Protein AF-A0A7U7QND1-F1 (afdb_monomer_lite)

pLDDT: mean 80.08, std 16.4, range [42.28, 98.0]

Sequence (85 aa):
MANENNTRTGLLQRMRYGIVRRTFSGEYRIRFYEALRFLLANQVPLKLALEQIRDAYTNFGQRWHPFAELAQDCMDALSDNSEAH

Structure (mmCIF, N/CA/C/O backbone):
data_AF-A0A7U7QND1-F1
#
_entry.id   AF-A0A7U7QND1-F1
#
loop_
_atom_site.group_PDB
_atom_site.id
_atom_site.type_symbol
_atom_site.label_atom_id
_atom_site.label_alt_id
_atom_site.label_comp_id
_atom_site.label_asym_id
_atom_site.label_entity_id
_atom_site.label_seq_id
_atom_site.pdbx_PDB_ins_code
_atom_site.Cartn_x
_atom_site.Cartn_y
_atom_site.Cartn_z
_atom_site.occupancy
_atom_site.B_iso_or_equiv
_atom_site.auth_seq_id
_atom_site.auth_comp_id
_atom_site.auth_asym_id
_atom_site.auth_atom_id
_atom_site.pdbx_PDB_model_num
ATOM 1 N N . MET A 1 1 ? -6.065 23.198 -26.275 1.00 46.16 1 MET A N 1
ATOM 2 C CA . MET A 1 1 ? -4.793 22.456 -26.104 1.00 46.16 1 MET A CA 1
ATOM 3 C C . MET A 1 1 ? -4.820 21.581 -24.836 1.00 46.16 1 MET A C 1
ATOM 5 O O . MET A 1 1 ? -3.908 21.650 -24.029 1.00 46.16 1 MET A O 1
ATOM 9 N N . ALA A 1 2 ? -5.865 20.763 -24.629 1.00 49.69 2 ALA A N 1
ATOM 10 C CA . ALA A 1 2 ? -6.042 19.960 -23.401 1.00 49.69 2 ALA A CA 1
ATOM 11 C C . ALA A 1 2 ? -6.032 18.433 -23.642 1.00 49.69 2 ALA A C 1
ATOM 13 O O . ALA A 1 2 ? -6.032 17.656 -22.693 1.00 49.69 2 ALA A O 1
ATOM 14 N N . ASN A 1 3 ? -6.008 17.990 -24.905 1.00 52.34 3 ASN A N 1
ATOM 15 C CA . ASN A 1 3 ? -6.223 16.583 -25.261 1.00 52.34 3 ASN A CA 1
ATOM 16 C C . ASN A 1 3 ? -4.922 15.752 -25.310 1.00 52.34 3 ASN A C 1
ATOM 18 O O . ASN A 1 3 ? -4.926 14.564 -24.996 1.00 52.34 3 ASN A O 1
ATOM 22 N N . GLU A 1 4 ? -3.786 16.377 -25.634 1.00 49.78 4 GLU A N 1
ATOM 23 C CA . GLU A 1 4 ? -2.486 15.688 -25.727 1.00 49.78 4 GLU A CA 1
ATOM 24 C C . GLU A 1 4 ? -1.894 15.347 -24.353 1.00 49.78 4 GLU A C 1
ATOM 26 O O . GLU A 1 4 ? -1.218 14.332 -24.197 1.00 49.78 4 GLU A O 1
ATOM 31 N N . ASN A 1 5 ? -2.196 16.153 -23.329 1.00 49.69 5 ASN A N 1
ATOM 32 C CA . ASN A 1 5 ? -1.733 15.893 -21.966 1.00 49.69 5 ASN A CA 1
ATOM 33 C C . ASN A 1 5 ? -2.468 14.692 -21.356 1.00 49.69 5 ASN A C 1
ATOM 35 O O . ASN A 1 5 ? -1.824 13.819 -20.791 1.00 49.69 5 ASN A O 1
ATOM 39 N N . ASN A 1 6 ? -3.789 14.586 -21.548 1.00 51.06 6 ASN A N 1
ATOM 40 C CA . ASN A 1 6 ? -4.596 13.481 -21.015 1.00 51.06 6 ASN A CA 1
ATOM 41 C C . ASN A 1 6 ? -4.229 12.121 -21.647 1.00 51.06 6 ASN A C 1
ATOM 43 O O . ASN A 1 6 ? -4.100 11.103 -20.967 1.00 51.06 6 ASN A O 1
ATOM 47 N N . THR A 1 7 ? -3.984 12.110 -22.960 1.00 54.19 7 THR A N 1
ATOM 48 C CA . THR A 1 7 ? -3.569 10.906 -23.698 1.00 54.19 7 THR A CA 1
ATOM 49 C C . THR A 1 7 ? -2.151 10.458 -23.339 1.00 54.19 7 THR A C 1
ATOM 51 O O . THR A 1 7 ? -1.919 9.255 -23.193 1.00 54.19 7 THR A O 1
ATOM 54 N N . ARG A 1 8 ? -1.215 11.391 -23.101 1.00 49.53 8 ARG A N 1
ATOM 55 C CA . ARG A 1 8 ? 0.117 11.072 -22.554 1.00 49.53 8 ARG A CA 1
ATOM 56 C C . ARG A 1 8 ? 0.043 10.475 -21.151 1.00 49.53 8 ARG A C 1
ATOM 58 O O . ARG A 1 8 ? 0.701 9.465 -20.910 1.00 49.53 8 ARG A O 1
ATOM 65 N N . THR A 1 9 ? -0.765 11.039 -20.253 1.00 57.19 9 THR A N 1
ATOM 66 C CA . THR A 1 9 ? -0.918 10.520 -18.884 1.00 57.19 9 THR A CA 1
ATOM 67 C C . THR A 1 9 ? -1.493 9.103 -18.888 1.00 57.19 9 THR A C 1
ATOM 69 O O . THR A 1 9 ? -0.939 8.218 -18.238 1.00 57.19 9 THR A O 1
ATOM 72 N N . GLY A 1 10 ? -2.513 8.838 -19.712 1.00 62.22 10 GLY A N 1
ATOM 73 C CA . GLY A 1 10 ? -3.101 7.501 -19.851 1.00 62.22 10 GLY A CA 1
ATOM 74 C C . GLY A 1 10 ? -2.144 6.452 -20.437 1.00 62.22 10 GLY A C 1
ATOM 75 O O . GLY A 1 10 ? -2.140 5.301 -19.996 1.00 62.22 10 GLY A O 1
ATOM 76 N N . LEU A 1 11 ? -1.291 6.826 -21.400 1.00 62.22 11 LEU A N 1
ATOM 77 C CA . LEU A 1 11 ? -0.303 5.908 -21.982 1.00 62.22 11 LEU A CA 1
ATOM 78 C C . LEU A 1 11 ? 0.846 5.606 -21.006 1.00 62.22 11 LEU A C 1
ATOM 80 O O . LEU A 1 11 ? 1.263 4.455 -20.871 1.00 62.22 11 LEU A O 1
ATOM 84 N N . LEU A 1 12 ? 1.328 6.629 -20.293 1.00 63.56 12 LEU A N 1
ATOM 85 C CA . LEU A 1 12 ? 2.368 6.494 -19.271 1.00 63.56 12 LEU A CA 1
ATOM 86 C C . LEU A 1 12 ? 1.885 5.664 -18.081 1.00 63.56 12 LEU A C 1
ATOM 88 O O . LEU A 1 12 ? 2.632 4.825 -17.588 1.00 63.56 12 LEU A O 1
ATOM 92 N N . GLN A 1 13 ? 0.629 5.822 -17.667 1.00 62.47 13 GLN A N 1
ATOM 93 C CA . GLN A 1 13 ? 0.031 5.032 -16.593 1.00 62.47 13 GLN A CA 1
ATOM 94 C C . GLN A 1 13 ? -0.131 3.559 -16.986 1.00 62.47 13 GLN A C 1
ATOM 96 O O . GLN A 1 13 ? 0.176 2.676 -16.190 1.00 62.47 13 GLN A O 1
ATOM 101 N N . ARG A 1 14 ? -0.505 3.266 -18.239 1.00 63.34 14 ARG A N 1
ATOM 102 C CA . ARG A 1 14 ? -0.536 1.889 -18.772 1.00 63.34 14 ARG A CA 1
ATOM 103 C C . ARG A 1 14 ? 0.855 1.262 -18.854 1.00 63.34 14 ARG A C 1
ATOM 105 O O . ARG A 1 14 ? 1.016 0.092 -18.513 1.00 63.34 14 ARG A O 1
ATOM 112 N N . MET A 1 15 ? 1.860 2.034 -19.266 1.00 64.44 15 MET A N 1
ATOM 113 C CA . MET A 1 15 ? 3.261 1.600 -19.252 1.00 64.44 15 MET A CA 1
ATOM 114 C C . MET A 1 15 ? 3.745 1.344 -17.820 1.00 64.44 15 MET A C 1
ATOM 116 O O . MET A 1 15 ? 4.356 0.307 -17.564 1.00 64.44 15 MET A O 1
ATOM 120 N N . ARG A 1 16 ? 3.399 2.224 -16.870 1.00 67.25 16 ARG A N 1
ATOM 1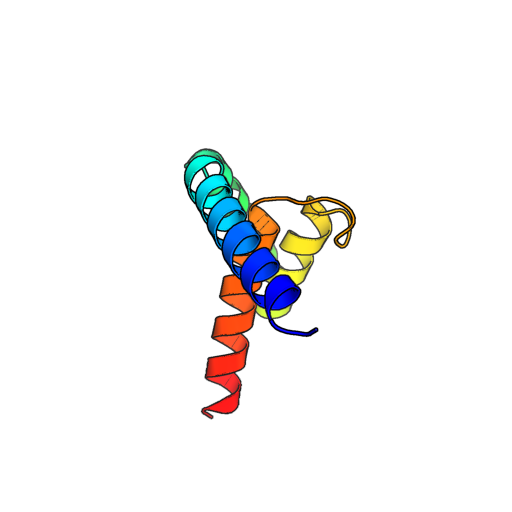21 C CA . ARG A 1 16 ? 3.699 2.065 -15.442 1.00 67.25 16 ARG A CA 1
ATOM 122 C C . ARG A 1 16 ? 3.060 0.794 -14.890 1.00 67.25 16 ARG A C 1
ATOM 124 O O . ARG A 1 16 ? 3.778 -0.032 -14.343 1.00 67.25 16 ARG A O 1
ATOM 131 N N . TYR A 1 17 ? 1.773 0.560 -15.147 1.00 64.62 17 TYR A N 1
ATOM 132 C CA . TYR A 1 17 ? 1.085 -0.684 -14.783 1.00 64.62 17 TYR A CA 1
ATOM 133 C C . TYR A 1 17 ? 1.730 -1.925 -15.407 1.00 64.62 17 TYR A C 1
ATOM 135 O O . TYR A 1 17 ? 1.881 -2.944 -14.738 1.00 64.62 17 TYR A O 1
ATOM 143 N N . GLY A 1 18 ? 2.146 -1.856 -16.675 1.00 62.81 18 GLY A N 1
ATOM 144 C CA . GLY A 1 18 ? 2.858 -2.948 -17.342 1.00 62.81 18 GLY A CA 1
ATOM 145 C C . GLY A 1 18 ? 4.202 -3.273 -16.683 1.00 62.81 18 GLY A C 1
ATOM 146 O O . GLY A 1 18 ? 4.558 -4.446 -16.551 1.00 62.81 18 GLY A O 1
ATOM 147 N N . ILE A 1 19 ? 4.921 -2.247 -16.221 1.00 65.38 19 ILE A N 1
ATOM 148 C CA . ILE A 1 19 ? 6.170 -2.387 -15.466 1.00 65.38 19 ILE A CA 1
ATOM 149 C C . ILE A 1 19 ? 5.885 -2.967 -14.077 1.00 65.38 19 ILE A C 1
ATOM 151 O O . ILE A 1 19 ? 6.500 -3.970 -13.733 1.00 65.38 19 ILE A O 1
ATOM 155 N N . VAL A 1 20 ? 4.905 -2.438 -13.333 1.00 65.56 20 VAL A N 1
ATOM 156 C CA . VAL A 1 20 ? 4.459 -2.967 -12.024 1.00 65.56 20 VAL A CA 1
ATOM 157 C C . VAL A 1 20 ? 4.142 -4.447 -12.110 1.00 65.56 20 VAL A C 1
ATOM 159 O O . VAL A 1 20 ? 4.624 -5.239 -11.310 1.00 65.56 20 VAL A O 1
ATOM 162 N N . ARG A 1 21 ? 3.357 -4.852 -13.111 1.00 66.19 21 ARG A N 1
ATOM 163 C CA . ARG A 1 21 ? 2.929 -6.245 -13.262 1.00 66.19 21 ARG A CA 1
ATOM 164 C C . ARG A 1 21 ? 4.101 -7.199 -13.497 1.00 66.19 21 ARG A C 1
ATOM 166 O O . ARG A 1 21 ? 3.988 -8.376 -13.167 1.00 66.19 21 ARG A O 1
ATOM 173 N N . ARG A 1 22 ? 5.208 -6.698 -14.056 1.00 63.44 22 ARG A N 1
ATOM 174 C CA . ARG A 1 22 ? 6.452 -7.452 -14.261 1.00 63.44 22 ARG A CA 1
ATOM 175 C C . ARG A 1 22 ? 7.417 -7.360 -13.077 1.00 63.44 22 ARG A C 1
ATOM 177 O O . ARG A 1 22 ? 8.123 -8.330 -12.828 1.00 63.44 22 ARG A O 1
ATOM 184 N N . THR A 1 23 ? 7.455 -6.242 -12.350 1.00 62.84 23 THR A N 1
ATOM 185 C CA . THR A 1 23 ? 8.385 -6.023 -11.227 1.00 62.84 23 THR A CA 1
ATOM 186 C C . THR A 1 23 ? 7.827 -6.459 -9.874 1.00 62.84 23 THR A C 1
ATOM 188 O O . THR A 1 23 ? 8.608 -6.744 -8.970 1.00 62.84 23 THR A O 1
ATOM 191 N N . PHE A 1 24 ? 6.506 -6.598 -9.727 1.00 67.81 24 PHE A N 1
ATOM 192 C CA . PHE A 1 24 ? 5.851 -7.143 -8.533 1.00 67.81 24 PHE A CA 1
ATOM 193 C C . PHE A 1 24 ? 5.945 -8.676 -8.491 1.00 67.81 24 PHE A C 1
ATOM 195 O O . PHE A 1 24 ? 4.940 -9.401 -8.564 1.00 67.81 24 PHE A O 1
ATOM 202 N N . SER A 1 25 ? 7.188 -9.158 -8.429 1.00 76.50 25 SER A N 1
ATOM 203 C CA . SER A 1 25 ? 7.537 -10.571 -8.310 1.00 76.50 25 SER A CA 1
ATOM 204 C C . SER A 1 25 ? 6.909 -11.199 -7.057 1.00 76.50 25 SER A C 1
ATOM 206 O O . SER A 1 25 ? 6.440 -10.504 -6.151 1.00 76.50 25 SER A O 1
ATOM 208 N N . GLY A 1 26 ? 6.906 -12.534 -6.988 1.00 79.31 26 GLY A N 1
ATOM 209 C CA . GLY A 1 26 ? 6.412 -13.253 -5.808 1.00 79.31 26 GLY A CA 1
ATOM 210 C C . GLY A 1 26 ? 7.101 -12.817 -4.509 1.00 79.31 26 GLY A C 1
ATOM 211 O O . GLY A 1 26 ? 6.442 -12.678 -3.486 1.00 79.31 26 GLY A O 1
ATOM 212 N N . GLU A 1 27 ? 8.394 -12.504 -4.565 1.00 84.44 27 GLU A N 1
ATOM 213 C CA . GLU A 1 27 ? 9.163 -12.044 -3.407 1.00 84.44 27 GLU A CA 1
ATOM 214 C C . GLU A 1 27 ? 8.689 -10.677 -2.890 1.00 84.44 27 GLU A C 1
ATOM 216 O O . GLU A 1 27 ? 8.499 -10.497 -1.688 1.00 84.44 27 GLU A O 1
ATOM 221 N N . TYR A 1 28 ? 8.421 -9.724 -3.790 1.00 86.38 28 TYR A N 1
ATOM 222 C CA . TYR A 1 28 ? 7.871 -8.421 -3.408 1.00 86.38 28 TYR A CA 1
ATOM 223 C C . TYR A 1 28 ? 6.489 -8.554 -2.758 1.00 86.38 28 TYR A C 1
ATOM 225 O O . TYR A 1 28 ? 6.213 -7.873 -1.773 1.00 86.38 28 TYR A O 1
ATOM 233 N N . ARG A 1 29 ? 5.645 -9.468 -3.252 1.00 86.06 29 ARG A N 1
ATOM 234 C CA . ARG A 1 29 ? 4.336 -9.758 -2.640 1.00 86.06 29 ARG A CA 1
ATOM 235 C C . ARG A 1 29 ? 4.485 -10.276 -1.217 1.00 86.06 29 ARG A C 1
ATOM 237 O O . ARG A 1 29 ? 3.798 -9.786 -0.330 1.00 86.06 29 ARG A O 1
ATOM 244 N N . ILE A 1 30 ? 5.388 -11.234 -0.999 1.00 91.06 30 ILE A N 1
ATOM 245 C CA . ILE A 1 30 ? 5.649 -11.798 0.333 1.00 91.06 30 ILE A CA 1
ATOM 246 C C . ILE A 1 30 ? 6.043 -10.678 1.299 1.00 91.06 30 ILE A C 1
ATOM 248 O O . ILE A 1 30 ? 5.375 -10.492 2.312 1.00 91.06 30 ILE A O 1
ATOM 252 N N . ARG A 1 31 ? 7.035 -9.859 0.929 1.00 92.12 31 ARG A N 1
ATOM 253 C CA . ARG A 1 31 ? 7.502 -8.736 1.758 1.00 92.12 31 ARG A CA 1
ATOM 254 C C . ARG A 1 31 ? 6.396 -7.716 2.054 1.00 92.12 31 ARG A C 1
ATOM 256 O O . ARG A 1 31 ? 6.318 -7.198 3.165 1.00 92.12 31 ARG A O 1
ATOM 263 N N . PHE A 1 32 ? 5.531 -7.433 1.078 1.00 93.12 32 PHE A N 1
ATOM 264 C CA . PHE A 1 32 ? 4.385 -6.543 1.272 1.00 93.12 32 PHE A CA 1
ATOM 265 C C . PHE A 1 32 ? 3.422 -7.102 2.328 1.00 93.12 32 PHE A C 1
ATOM 267 O O . PHE A 1 32 ? 3.059 -6.401 3.273 1.00 93.12 32 PHE A O 1
ATOM 274 N N . TYR A 1 33 ? 3.034 -8.373 2.200 1.00 94.12 33 TYR A N 1
ATOM 275 C CA . TYR A 1 33 ? 2.102 -9.003 3.135 1.00 94.12 33 TYR A CA 1
ATOM 276 C C . TYR A 1 33 ? 2.707 -9.232 4.521 1.00 94.12 33 TYR A C 1
ATOM 278 O O . TYR A 1 33 ? 1.979 -9.169 5.508 1.00 94.12 33 TYR A O 1
ATOM 286 N N . GLU A 1 34 ? 4.017 -9.443 4.629 1.00 96.06 34 GLU A N 1
ATOM 287 C CA . GLU A 1 34 ? 4.716 -9.494 5.916 1.00 96.06 34 GLU A CA 1
ATOM 288 C C . GLU A 1 34 ? 4.656 -8.149 6.646 1.00 96.06 34 GLU A C 1
ATOM 290 O O . GLU A 1 34 ? 4.281 -8.111 7.820 1.00 96.06 34 GLU A O 1
ATOM 295 N N . ALA A 1 35 ? 4.949 -7.046 5.948 1.00 95.62 35 ALA A N 1
ATOM 296 C CA . ALA A 1 35 ? 4.840 -5.701 6.512 1.00 95.62 35 ALA A CA 1
ATOM 297 C C . ALA A 1 35 ? 3.396 -5.382 6.927 1.00 95.62 35 ALA A C 1
ATOM 299 O O . ALA A 1 35 ? 3.154 -4.892 8.031 1.00 95.62 35 ALA A O 1
ATOM 300 N N . LEU A 1 36 ? 2.424 -5.726 6.076 1.00 97.00 36 LEU A N 1
ATOM 301 C CA . LEU A 1 36 ? 1.009 -5.520 6.371 1.00 97.00 36 LEU A CA 1
ATOM 302 C C . LEU A 1 36 ? 0.558 -6.337 7.583 1.00 97.00 36 LEU A C 1
ATOM 304 O O . LEU A 1 36 ? -0.050 -5.792 8.501 1.00 97.00 36 LEU A O 1
ATOM 308 N N . ARG A 1 37 ? 0.902 -7.628 7.631 1.00 97.62 37 ARG A N 1
ATOM 309 C CA . ARG A 1 37 ? 0.618 -8.499 8.776 1.00 97.62 37 ARG A CA 1
ATOM 310 C C . ARG A 1 37 ? 1.203 -7.922 10.060 1.00 97.62 37 ARG A C 1
ATOM 312 O O . ARG A 1 37 ? 0.521 -7.939 11.079 1.00 97.62 37 ARG A O 1
ATOM 319 N N . PHE A 1 38 ? 2.443 -7.435 10.022 1.00 97.88 38 PHE A N 1
ATOM 320 C CA . PHE A 1 38 ? 3.088 -6.836 11.186 1.00 97.88 38 PHE A CA 1
ATOM 321 C C . PHE A 1 38 ? 2.306 -5.622 11.700 1.00 97.88 38 PHE A C 1
ATOM 323 O O . PHE A 1 38 ? 1.999 -5.556 12.887 1.00 97.88 38 PHE A O 1
ATOM 330 N N . LEU A 1 39 ? 1.928 -4.692 10.821 1.00 98.00 39 LEU A N 1
ATOM 331 C CA . LEU A 1 39 ? 1.182 -3.491 11.211 1.00 98.00 39 LEU A CA 1
ATOM 332 C C . LEU A 1 39 ? -0.206 -3.834 11.769 1.00 98.00 39 LEU A C 1
ATOM 334 O O . LEU A 1 39 ? -0.583 -3.338 12.830 1.00 98.00 39 LEU A O 1
ATOM 338 N N . LEU A 1 40 ? -0.931 -4.746 11.117 1.00 97.81 40 LEU A N 1
ATOM 339 C CA . LEU A 1 40 ? -2.246 -5.190 11.585 1.00 97.81 40 LEU A CA 1
ATOM 340 C C . LEU A 1 40 ? -2.164 -5.932 12.927 1.00 97.81 40 LEU A C 1
ATOM 342 O O . LEU A 1 40 ? -3.006 -5.724 13.798 1.00 97.81 40 LEU A O 1
ATOM 346 N N . ALA A 1 41 ? -1.130 -6.753 13.137 1.00 97.94 41 ALA A N 1
ATOM 347 C CA . ALA A 1 41 ? -0.893 -7.414 14.422 1.00 97.94 41 ALA A CA 1
ATOM 348 C C . ALA A 1 41 ? -0.642 -6.409 15.561 1.00 97.94 41 ALA A C 1
ATOM 350 O O . ALA A 1 41 ? -0.959 -6.697 16.713 1.00 97.94 41 ALA A O 1
ATOM 351 N N . ASN A 1 42 ? -0.137 -5.217 15.232 1.00 97.56 42 ASN A N 1
ATOM 352 C CA . ASN A 1 42 ? 0.045 -4.097 16.155 1.00 97.56 42 ASN A CA 1
ATOM 353 C C . ASN A 1 42 ? -1.172 -3.153 16.215 1.00 97.56 42 ASN A C 1
ATOM 355 O O . ASN A 1 42 ? -1.040 -2.014 16.655 1.00 97.56 42 ASN A O 1
ATOM 359 N N . GLN A 1 43 ? -2.357 -3.612 15.792 1.00 97.56 43 GLN A N 1
ATOM 360 C CA . GLN A 1 43 ? -3.616 -2.852 15.844 1.00 97.56 43 GLN A CA 1
ATOM 361 C C . GLN A 1 43 ? -3.594 -1.543 15.035 1.00 97.56 43 GLN A C 1
ATOM 363 O O . GLN A 1 43 ? -4.403 -0.645 15.272 1.00 97.56 43 GLN A O 1
ATOM 368 N N . VAL A 1 44 ? -2.692 -1.418 14.057 1.00 97.75 44 VAL A N 1
ATOM 369 C CA . VAL A 1 44 ? -2.710 -0.285 13.128 1.00 97.75 44 VAL A CA 1
ATOM 370 C C . VAL A 1 44 ? -3.923 -0.442 12.202 1.00 97.75 44 VAL A C 1
ATOM 372 O O . VAL A 1 44 ? -4.066 -1.496 11.577 1.00 97.75 44 VAL A O 1
ATOM 375 N N . PRO A 1 45 ? -4.796 0.575 12.069 1.00 96.25 45 PRO A N 1
ATOM 376 C CA . PRO A 1 45 ? -5.923 0.522 11.141 1.00 96.25 45 PRO A CA 1
ATOM 377 C C . PRO A 1 45 ? -5.467 0.253 9.705 1.00 96.25 45 PRO A C 1
ATOM 379 O O . PRO A 1 45 ? -4.458 0.801 9.265 1.00 96.25 45 PRO A O 1
ATOM 382 N N . LEU A 1 46 ? -6.235 -0.540 8.949 1.00 95.25 46 LEU A N 1
ATOM 383 C CA . LEU A 1 46 ? -5.838 -1.014 7.616 1.00 95.25 46 LEU A CA 1
ATOM 384 C C . LEU A 1 46 ? -5.409 0.117 6.669 1.00 95.25 46 LEU A C 1
ATOM 386 O O . LEU A 1 46 ? -4.354 0.019 6.048 1.00 95.25 46 LEU A O 1
ATOM 390 N N . LYS A 1 47 ? -6.192 1.200 6.587 1.00 94.81 47 LYS A N 1
ATOM 391 C CA . LYS A 1 47 ? -5.861 2.353 5.737 1.00 94.81 47 LYS A CA 1
ATOM 392 C C . LYS A 1 47 ? -4.510 2.965 6.122 1.00 94.81 47 LYS A C 1
ATOM 394 O O . LYS A 1 47 ? -3.643 3.113 5.270 1.00 94.81 47 LYS A O 1
ATOM 399 N N . LEU A 1 48 ? -4.301 3.215 7.414 1.00 96.00 48 LEU A N 1
ATOM 400 C CA . LEU A 1 48 ? -3.047 3.765 7.930 1.00 96.00 48 LEU A CA 1
ATOM 401 C C . LEU A 1 48 ? -1.865 2.803 7.719 1.00 96.00 48 LEU A C 1
ATOM 403 O O . LEU A 1 48 ? -0.754 3.240 7.434 1.00 96.00 48 LEU A O 1
ATOM 407 N N . ALA A 1 49 ? -2.084 1.491 7.822 1.00 97.75 49 ALA A N 1
ATOM 408 C CA . ALA A 1 49 ? -1.048 0.500 7.549 1.00 97.75 49 ALA A CA 1
ATOM 409 C C . ALA A 1 49 ? -0.593 0.541 6.078 1.00 97.75 49 ALA A C 1
ATOM 411 O O . ALA A 1 49 ? 0.605 0.495 5.798 1.00 97.75 49 ALA A O 1
ATOM 412 N N . LEU A 1 50 ? -1.535 0.676 5.138 1.00 96.62 50 LEU A N 1
ATOM 413 C CA . LEU A 1 50 ? -1.239 0.823 3.709 1.00 96.62 50 LEU A CA 1
ATOM 414 C C . LEU A 1 50 ? -0.482 2.129 3.415 1.00 96.62 50 LEU A C 1
ATOM 416 O O . LEU A 1 50 ? 0.495 2.103 2.665 1.00 96.62 50 LEU A O 1
ATOM 420 N N . GLU A 1 51 ? -0.872 3.242 4.048 1.00 95.81 51 GLU A N 1
ATOM 421 C CA . GLU A 1 51 ? -0.164 4.530 3.955 1.00 95.81 51 GLU A CA 1
ATOM 422 C C . GLU A 1 51 ? 1.284 4.411 4.450 1.00 95.81 51 GLU A C 1
ATOM 424 O O . GLU A 1 51 ? 2.212 4.794 3.739 1.00 95.81 51 GLU A O 1
ATOM 429 N N . GLN A 1 52 ? 1.502 3.797 5.617 1.00 96.75 52 GLN A N 1
ATOM 430 C CA . GLN A 1 52 ? 2.846 3.602 6.169 1.00 96.75 52 GLN A CA 1
ATOM 431 C C . GLN A 1 52 ? 3.733 2.738 5.264 1.00 96.75 52 GLN A C 1
ATOM 433 O O . GLN A 1 52 ? 4.906 3.060 5.063 1.00 96.75 52 GLN A O 1
ATOM 438 N N . ILE A 1 53 ? 3.191 1.663 4.679 1.00 95.56 53 ILE A N 1
ATOM 439 C CA . ILE A 1 53 ? 3.934 0.824 3.727 1.00 95.56 53 ILE A CA 1
ATOM 440 C C . ILE A 1 53 ? 4.292 1.624 2.471 1.00 95.56 53 ILE A C 1
ATOM 442 O O . ILE A 1 53 ? 5.436 1.568 2.016 1.00 95.56 53 ILE A O 1
ATOM 446 N N . ARG A 1 54 ? 3.347 2.386 1.907 1.00 94.31 54 ARG A N 1
ATOM 447 C CA . ARG A 1 5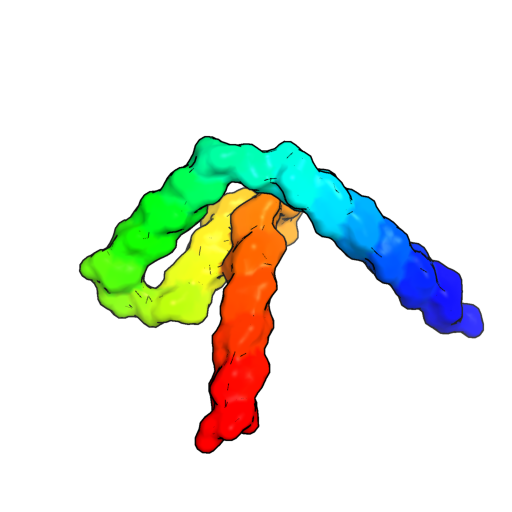4 ? 3.624 3.257 0.758 1.00 94.31 54 ARG A CA 1
ATOM 448 C C . ARG A 1 54 ? 4.756 4.223 1.090 1.00 94.31 54 ARG A C 1
ATOM 450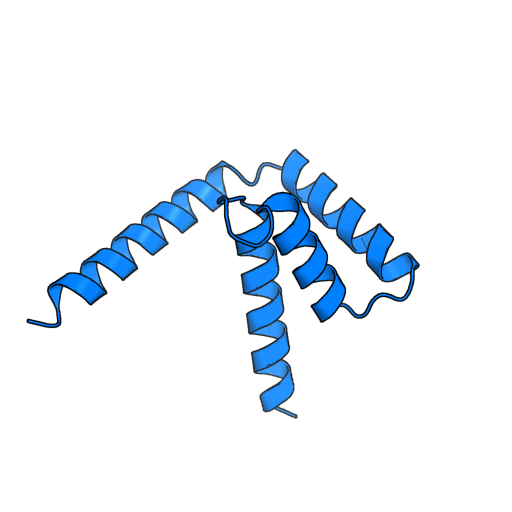 O O . ARG A 1 54 ? 5.732 4.299 0.344 1.00 94.31 54 ARG A O 1
ATOM 457 N N . ASP A 1 55 ? 4.642 4.943 2.196 1.00 94.75 55 ASP A N 1
ATOM 458 C CA . ASP A 1 55 ? 5.537 6.048 2.525 1.00 94.75 55 ASP A CA 1
ATOM 459 C C . ASP A 1 55 ? 6.952 5.555 2.852 1.00 94.75 55 ASP A C 1
ATOM 461 O O . ASP A 1 55 ? 7.927 6.116 2.346 1.00 94.75 55 ASP A O 1
ATOM 465 N N . ALA A 1 56 ? 7.079 4.445 3.585 1.00 93.50 56 ALA A N 1
ATOM 466 C CA . ALA A 1 56 ? 8.373 3.845 3.908 1.00 93.50 56 ALA A CA 1
ATOM 467 C C . ALA A 1 56 ? 9.163 3.429 2.655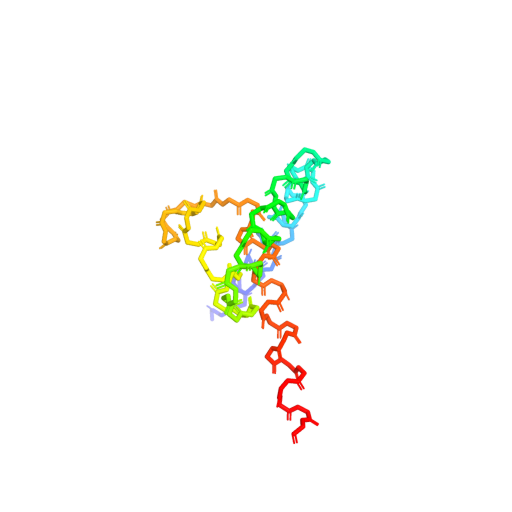 1.00 93.50 56 ALA A C 1
ATOM 469 O O . ALA A 1 56 ? 10.370 3.652 2.572 1.00 93.50 56 ALA A O 1
ATOM 470 N N . TYR A 1 57 ? 8.490 2.855 1.653 1.00 89.69 57 TYR A N 1
ATOM 471 C CA . TYR A 1 57 ? 9.151 2.331 0.452 1.00 89.69 57 TYR A CA 1
ATOM 472 C C . TYR A 1 57 ? 9.296 3.356 -0.677 1.00 89.69 57 TYR A C 1
ATOM 474 O O . TYR A 1 57 ? 10.113 3.169 -1.579 1.00 89.69 57 TYR A O 1
ATOM 482 N N . THR A 1 58 ? 8.532 4.446 -0.632 1.00 88.00 58 THR A N 1
ATOM 483 C CA . THR A 1 58 ? 8.635 5.551 -1.596 1.00 88.00 58 THR A CA 1
ATOM 484 C C . THR A 1 58 ? 9.454 6.726 -1.084 1.00 88.00 58 THR A C 1
ATOM 486 O O . THR A 1 58 ? 9.652 7.680 -1.832 1.00 88.00 58 THR A O 1
ATOM 489 N N . ASN A 1 59 ? 9.934 6.689 0.164 1.00 90.62 59 ASN A N 1
ATOM 490 C CA . ASN A 1 59 ? 10.440 7.874 0.853 1.00 90.62 59 ASN A CA 1
ATOM 491 C C . ASN A 1 59 ? 9.418 9.024 0.770 1.00 90.62 59 ASN A C 1
ATOM 493 O O . ASN A 1 59 ? 9.690 10.063 0.168 1.00 90.62 59 ASN A O 1
ATOM 497 N N . PHE A 1 60 ? 8.213 8.789 1.296 1.00 89.25 60 PHE A N 1
ATOM 498 C CA . PHE A 1 60 ? 7.095 9.743 1.289 1.00 89.25 60 PHE A CA 1
ATOM 499 C C . PHE A 1 60 ? 6.771 10.286 -0.116 1.00 89.25 60 PHE A C 1
ATOM 501 O O . PHE A 1 60 ? 6.588 11.485 -0.319 1.00 89.25 60 PHE A O 1
ATOM 508 N N . GLY A 1 61 ? 6.757 9.405 -1.118 1.00 84.94 61 GLY A N 1
ATOM 509 C CA . GLY A 1 61 ? 6.454 9.752 -2.509 1.00 84.94 61 GLY A CA 1
ATOM 510 C C . GLY A 1 61 ? 7.623 10.319 -3.322 1.00 84.94 61 GLY A C 1
ATOM 511 O O . GLY A 1 61 ? 7.454 10.569 -4.514 1.00 84.94 61 GLY A O 1
ATOM 512 N N . GLN A 1 62 ? 8.818 10.489 -2.744 1.00 85.94 62 GLN A N 1
ATOM 513 C CA . GLN A 1 62 ? 9.986 10.993 -3.484 1.00 85.94 62 GLN A CA 1
ATOM 514 C C . GLN A 1 62 ? 10.542 10.001 -4.513 1.00 85.94 62 GLN A C 1
ATOM 516 O O . GLN A 1 62 ? 11.258 10.391 -5.437 1.00 85.94 62 GLN A O 1
ATOM 521 N N . ARG A 1 63 ? 10.262 8.708 -4.347 1.00 86.12 63 ARG A N 1
ATOM 522 C CA . ARG A 1 63 ? 10.707 7.636 -5.236 1.00 86.12 63 ARG A CA 1
ATOM 523 C C . ARG A 1 63 ? 9.549 6.729 -5.584 1.00 86.12 63 ARG A C 1
ATOM 525 O O . ARG A 1 63 ? 8.695 6.422 -4.759 1.00 86.12 63 ARG A O 1
ATOM 532 N N . TRP A 1 64 ? 9.569 6.247 -6.815 1.00 85.88 64 TRP A N 1
ATOM 533 C CA . TRP A 1 64 ? 8.622 5.240 -7.243 1.00 85.88 64 TRP A CA 1
ATOM 534 C C . TRP A 1 64 ? 8.996 3.866 -6.672 1.00 85.88 64 TRP A C 1
ATOM 536 O O . TRP A 1 64 ? 10.155 3.454 -6.753 1.00 85.88 64 TRP A O 1
ATOM 546 N N . HIS A 1 65 ? 8.011 3.147 -6.133 1.00 86.81 65 HIS A N 1
ATOM 547 C CA . HIS A 1 65 ? 8.164 1.765 -5.687 1.00 86.81 65 HIS A CA 1
ATOM 548 C C . HIS A 1 65 ? 6.882 0.972 -5.980 1.00 86.81 65 HIS A C 1
ATOM 550 O O . HIS A 1 65 ? 5.793 1.499 -5.749 1.00 86.81 65 HIS A O 1
ATOM 556 N N . PRO A 1 66 ? 6.960 -0.304 -6.403 1.00 85.12 66 PRO A N 1
ATOM 557 C CA . PRO A 1 66 ? 5.772 -1.107 -6.702 1.00 85.12 66 PRO A CA 1
ATOM 558 C C . PRO A 1 66 ? 4.771 -1.246 -5.542 1.00 85.12 66 PRO A C 1
ATOM 560 O O . PRO A 1 66 ? 3.578 -1.416 -5.768 1.00 85.12 66 PRO A O 1
ATOM 563 N N . PHE A 1 67 ? 5.243 -1.149 -4.294 1.00 88.62 67 PHE A N 1
ATOM 564 C CA . PHE A 1 67 ? 4.377 -1.191 -3.103 1.00 88.62 67 PHE A CA 1
ATOM 565 C C . PHE A 1 67 ? 3.412 -0.010 -3.059 1.00 88.62 67 PHE A C 1
ATOM 567 O O . PHE A 1 67 ? 2.317 -0.149 -2.530 1.00 88.62 67 PHE A O 1
ATOM 574 N N . ALA A 1 68 ? 3.812 1.130 -3.622 1.00 88.50 68 ALA A N 1
ATOM 575 C CA . ALA A 1 68 ? 2.986 2.324 -3.658 1.00 88.50 68 ALA A CA 1
ATOM 576 C C . ALA A 1 68 ? 1.738 2.123 -4.507 1.00 88.50 68 ALA A C 1
ATOM 578 O O . ALA A 1 68 ? 0.668 2.573 -4.131 1.00 88.50 68 ALA A O 1
ATOM 579 N N . GLU A 1 69 ? 1.888 1.419 -5.627 1.00 85.50 69 GLU A N 1
ATOM 580 C CA . GLU A 1 69 ? 0.801 1.143 -6.563 1.00 85.50 69 GLU A CA 1
ATOM 581 C C . GLU A 1 69 ? -0.215 0.210 -5.912 1.00 85.50 69 GLU A C 1
ATOM 583 O O . GLU A 1 69 ? -1.389 0.540 -5.846 1.00 85.50 69 GLU A O 1
ATOM 588 N N . LEU A 1 70 ? 0.247 -0.904 -5.329 1.00 87.31 70 LEU A N 1
ATOM 589 C CA . LEU A 1 70 ? -0.655 -1.827 -4.641 1.00 87.31 70 LEU A CA 1
ATOM 590 C C . LEU A 1 70 ? -1.330 -1.174 -3.428 1.00 87.31 70 LEU A C 1
ATOM 592 O O . LEU A 1 70 ? -2.525 -1.359 -3.220 1.00 87.31 70 LEU A O 1
ATOM 596 N N . ALA A 1 71 ? -0.575 -0.427 -2.618 1.00 91.94 71 ALA A N 1
ATOM 597 C CA . ALA A 1 71 ? -1.136 0.263 -1.465 1.00 91.94 71 ALA A CA 1
ATOM 598 C C . ALA A 1 71 ? -2.199 1.282 -1.892 1.00 91.94 71 ALA A C 1
ATOM 600 O O . ALA A 1 71 ? -3.256 1.335 -1.269 1.00 91.94 71 ALA A O 1
ATOM 601 N N . GLN A 1 72 ? -1.939 2.052 -2.954 1.00 89.56 72 GLN A N 1
ATOM 602 C CA . GLN A 1 72 ? -2.890 3.025 -3.481 1.00 89.56 72 GLN A CA 1
ATOM 603 C C . GLN A 1 72 ? -4.149 2.345 -4.022 1.00 89.56 72 GLN A C 1
ATOM 605 O O . GLN A 1 72 ? -5.235 2.709 -3.588 1.00 89.56 72 GLN A O 1
ATOM 610 N N . ASP A 1 73 ? -4.009 1.292 -4.833 1.00 88.19 73 ASP A N 1
ATOM 611 C CA . ASP A 1 73 ? -5.147 0.520 -5.350 1.00 88.19 73 ASP A CA 1
ATOM 612 C C . ASP A 1 73 ? -6.035 -0.012 -4.205 1.00 88.19 73 ASP A C 1
ATOM 614 O O . ASP A 1 73 ? -7.263 0.043 -4.273 1.00 88.19 73 ASP A O 1
ATOM 618 N N . CYS A 1 74 ? -5.430 -0.495 -3.111 1.00 90.69 74 CYS A N 1
ATOM 619 C CA . CYS A 1 74 ? -6.179 -0.930 -1.931 1.00 90.69 74 CYS A CA 1
ATOM 620 C C . CYS A 1 74 ? -6.871 0.231 -1.202 1.00 90.69 74 CYS A C 1
ATOM 622 O O . CYS A 1 74 ? -8.000 0.072 -0.745 1.00 90.69 74 CYS A O 1
ATOM 624 N N . MET A 1 75 ? -6.208 1.380 -1.054 1.00 93.31 75 MET A N 1
ATOM 625 C CA . MET A 1 75 ? -6.782 2.550 -0.381 1.00 93.31 75 MET A CA 1
ATOM 626 C C . MET A 1 75 ? -7.940 3.166 -1.166 1.00 93.31 75 MET A C 1
ATOM 628 O O . MET A 1 75 ? -8.926 3.581 -0.551 1.00 93.31 75 MET A O 1
ATOM 632 N N . ASP A 1 76 ? -7.840 3.191 -2.493 1.00 89.12 76 ASP A N 1
ATOM 633 C CA . ASP A 1 76 ? -8.899 3.666 -3.381 1.00 89.12 76 ASP A CA 1
ATOM 634 C C . ASP A 1 76 ? -10.128 2.755 -3.235 1.00 89.12 76 ASP A C 1
ATOM 636 O O . ASP A 1 76 ? -11.205 3.223 -2.876 1.00 89.12 76 ASP A O 1
ATOM 640 N N . ALA A 1 77 ? -9.939 1.431 -3.316 1.00 86.69 77 ALA A N 1
ATOM 641 C CA . ALA A 1 77 ? -11.020 0.461 -3.119 1.00 86.69 77 ALA A CA 1
ATOM 642 C C . ALA A 1 77 ? -11.663 0.519 -1.717 1.00 86.69 77 ALA A C 1
ATOM 644 O O . ALA A 1 77 ? -12.859 0.267 -1.564 1.00 86.69 77 ALA A O 1
ATOM 645 N N . LEU A 1 78 ? -10.891 0.823 -0.668 1.00 86.88 78 LEU A N 1
ATOM 646 C CA . LEU A 1 78 ? -11.440 1.031 0.678 1.00 86.88 78 LEU A CA 1
ATOM 647 C C . LEU A 1 78 ? -12.275 2.312 0.763 1.00 86.88 78 LEU A C 1
ATOM 649 O O . LEU A 1 78 ? -13.285 2.327 1.463 1.00 86.88 78 LEU A O 1
ATOM 653 N N . SER A 1 79 ? -11.852 3.370 0.071 1.00 81.81 79 SER A N 1
ATOM 654 C CA . SER A 1 79 ? -12.548 4.658 0.069 1.00 81.81 79 SER A CA 1
ATOM 655 C C . SER A 1 79 ? -13.862 4.564 -0.711 1.00 81.81 79 SER A C 1
ATOM 657 O O . SER A 1 79 ? -14.899 4.940 -0.170 1.00 81.81 79 SER A O 1
ATOM 659 N N . ASP A 1 80 ? -13.852 3.933 -1.887 1.00 74.50 80 ASP A N 1
ATOM 660 C CA . ASP A 1 80 ? -15.054 3.683 -2.697 1.00 74.50 80 ASP A CA 1
ATOM 661 C C . ASP A 1 80 ? -16.118 2.892 -1.917 1.00 74.50 80 ASP A C 1
ATOM 663 O O . ASP A 1 80 ? -17.308 3.198 -1.960 1.00 74.50 80 ASP A O 1
ATOM 667 N N . ASN A 1 81 ? -15.692 1.889 -1.141 1.00 66.62 81 ASN A N 1
ATOM 668 C CA . ASN A 1 81 ? -16.604 1.111 -0.300 1.00 66.62 81 ASN A CA 1
ATOM 669 C C . ASN A 1 81 ? -17.122 1.888 0.919 1.00 66.62 81 ASN A C 1
ATOM 671 O O . ASN A 1 81 ? -18.173 1.540 1.452 1.00 66.62 81 ASN A O 1
ATOM 675 N N . SER A 1 82 ? -16.397 2.910 1.382 1.00 62.28 82 SER A N 1
ATOM 676 C CA . SER A 1 82 ? -16.833 3.741 2.509 1.00 62.28 82 SER A CA 1
ATOM 677 C C . SER A 1 82 ? -17.879 4.785 2.120 1.00 62.28 82 SER A C 1
ATOM 679 O O . SER A 1 82 ? -18.669 5.166 2.970 1.00 62.28 82 SER A O 1
ATOM 681 N N . GLU A 1 83 ? -17.921 5.217 0.855 1.00 59.72 83 GLU A N 1
ATOM 682 C CA . GLU A 1 83 ? -18.950 6.145 0.357 1.00 59.72 83 GLU A CA 1
ATOM 683 C C . GLU A 1 83 ? -20.284 5.444 0.042 1.00 59.72 83 GLU A C 1
ATOM 685 O O . GLU A 1 83 ? -21.324 6.093 -0.060 1.00 59.72 83 GLU A O 1
ATOM 690 N N . ALA A 1 84 ? -20.269 4.117 -0.106 1.00 56.03 84 ALA A N 1
ATOM 691 C CA . ALA A 1 84 ? -21.455 3.305 -0.371 1.00 56.03 84 ALA A CA 1
ATOM 69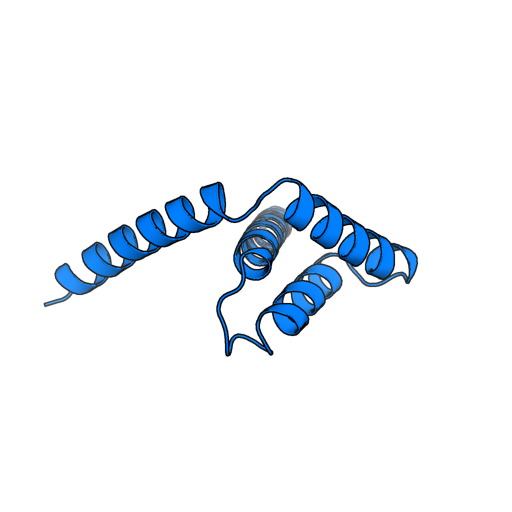2 C C . ALA A 1 84 ? -22.262 2.932 0.895 1.00 56.03 84 ALA A C 1
ATOM 694 O O . ALA A 1 84 ? -23.308 2.287 0.775 1.00 56.03 84 ALA A O 1
ATOM 695 N N . HIS A 1 85 ? -21.788 3.314 2.086 1.00 42.28 85 HIS A N 1
ATOM 696 C CA . HIS A 1 85 ? -22.383 3.010 3.393 1.00 42.28 85 HIS A CA 1
ATOM 697 C C . HIS A 1 85 ? -22.662 4.278 4.200 1.00 42.28 85 HIS A C 1
ATOM 699 O O . HIS A 1 85 ? -23.678 4.263 4.933 1.00 42.28 85 HIS A O 1
#

Radius of gyration: 14.97 Å; chains: 1; bounding box: 33×36×42 Å
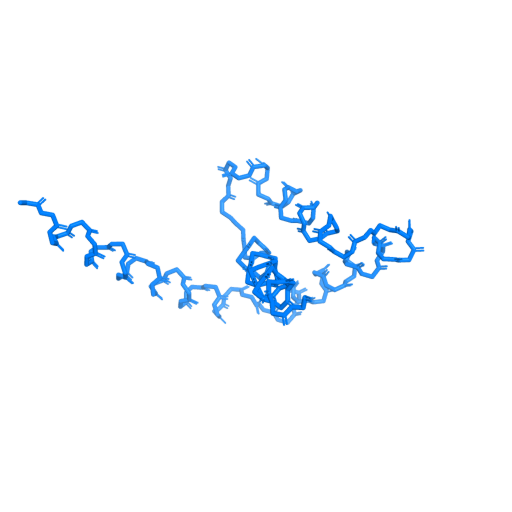
Organism: Salmonella enterica (NCBI:txid28901)

Secondary structure (DSSP, 8-state):
--HHHHHHHHHHHHHHHHHHHHH--HHHHHHHHHHHHHHHHTT--HHHHHHHHHHHHHTTTTS--HHHHHHHHHHHHHHHHHHT-

Foldseek 3Di:
DPPVVVVVVVVVVVVVVVVLVVPCDPVVVVVLVVQQVVCVVVVNPNLVSLVVQLCVQCVHVVRDDSSVVVSVVVNVVVVVVVVVD

InterPro domains:
  IPR042094 Type II secretion system GspF domain superfamily [G3DSA:1.20.81.30] (18-85)